Protein AF-A0A6L6XWK9-F1 (afdb_monomer)

Nearest PDB structures (foldseek):
  8dkx-assembly1_P  TM=4.533E-01  e=1.047E-01  Homo sapiens
  8dkm-assembly1_P  TM=4.274E-01  e=9.933E-02  Homo sapiens
  1dn0-assembly1_B  TM=5.425E-01  e=2.077E+00  Homo sapiens
  7fi6-assembly1_C  TM=4.603E-01  e=8.980E-01  Homo sapiens
  6ddv-assembly1_C  TM=4.072E-01  e=7.281E-01  Homo sapiens

Foldseek 3Di:
DDDDDDDDDDDDDDDDDDDDDDDDDDDPDDDPPDPPPPPPDPPPPPDPFDAADQDPQKFFWDDPPPKGKIKGWDFPDDDAAEAQTKIKIKMFIADAADKDKWKAAPVRDTDDWPDDQDWDDDDPPDDHHTITITIDRRHDFAKMKMWIDHPHDGTIIHIGGYD

Organism: NCBI:txid2682843

Structure (mmCIF, N/CA/C/O backbone):
data_AF-A0A6L6XWK9-F1
#
_entry.id   AF-A0A6L6XWK9-F1
#
loop_
_atom_site.group_PDB
_atom_site.id
_atom_site.type_symbol
_atom_site.label_atom_id
_atom_site.label_alt_id
_atom_site.label_comp_id
_atom_site.label_asym_id
_atom_site.label_entity_id
_atom_site.label_seq_id
_atom_site.pdbx_PDB_ins_code
_atom_site.Cartn_x
_atom_site.Cartn_y
_atom_site.Cartn_z
_atom_site.occupancy
_atom_site.B_iso_or_equiv
_atom_site.auth_seq_id
_atom_site.auth_comp_id
_atom_site.auth_asym_id
_atom_site.auth_atom_id
_atom_site.pdbx_PDB_model_num
ATOM 1 N N . MET A 1 1 ? -47.462 13.427 -45.727 1.00 39.66 1 MET A N 1
ATOM 2 C CA . MET A 1 1 ? -47.046 12.753 -46.978 1.00 39.66 1 MET A CA 1
ATOM 3 C C . MET A 1 1 ? -46.296 11.478 -46.576 1.00 39.66 1 MET A C 1
ATOM 5 O O . MET A 1 1 ? -45.264 11.606 -45.944 1.00 39.66 1 MET A O 1
ATOM 9 N 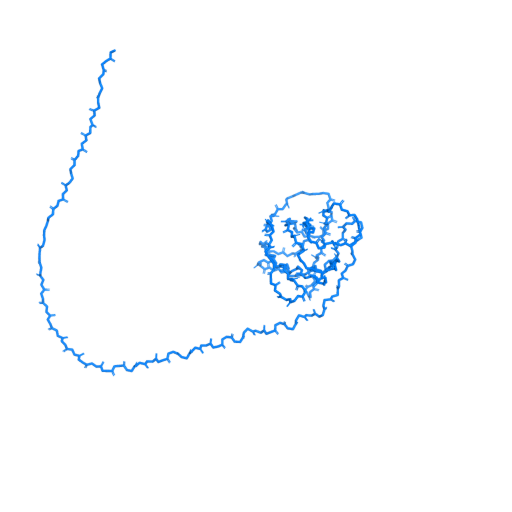N . ARG A 1 2 ? -47.043 10.367 -46.435 1.00 40.84 2 ARG A N 1
ATOM 10 C CA . ARG A 1 2 ? -46.931 9.062 -47.149 1.00 40.84 2 ARG A CA 1
ATOM 11 C C . ARG A 1 2 ? -45.677 8.227 -46.786 1.00 40.84 2 ARG A C 1
ATOM 13 O O . ARG A 1 2 ? -44.579 8.646 -47.100 1.00 40.84 2 ARG A O 1
ATOM 20 N N . LEU A 1 3 ? -45.851 7.190 -45.940 1.00 38.84 3 LEU A N 1
ATOM 21 C CA . LEU A 1 3 ? -45.892 5.719 -46.224 1.00 38.84 3 LEU A CA 1
ATOM 22 C C . LEU A 1 3 ? -44.480 5.115 -46.427 1.00 38.84 3 LEU A C 1
ATOM 24 O O . LEU A 1 3 ? -43.833 5.475 -47.394 1.00 38.84 3 LEU A O 1
ATOM 28 N N . ARG A 1 4 ? -43.889 4.353 -45.487 1.00 49.31 4 ARG A N 1
ATOM 29 C CA . ARG A 1 4 ? -44.134 2.977 -44.952 1.00 49.31 4 ARG A CA 1
ATOM 30 C C . ARG A 1 4 ? -43.141 1.932 -45.547 1.00 49.31 4 ARG A C 1
ATOM 32 O O . ARG A 1 4 ? -42.608 2.172 -46.620 1.00 49.31 4 ARG A O 1
ATOM 39 N N . PRO A 1 5 ? -42.847 0.839 -44.807 1.00 65.38 5 PRO A N 1
ATOM 40 C CA . PRO A 1 5 ? -41.576 0.094 -44.782 1.00 65.38 5 PRO A CA 1
ATOM 41 C C . PRO A 1 5 ? -41.558 -1.132 -45.710 1.00 65.38 5 PRO A C 1
ATOM 43 O O . PRO A 1 5 ? -42.602 -1.517 -46.230 1.00 65.38 5 PRO A O 1
ATOM 46 N N . VAL A 1 6 ? -40.407 -1.809 -45.829 1.00 51.75 6 VAL A N 1
ATOM 47 C CA . VAL A 1 6 ? -40.340 -3.182 -46.361 1.00 51.75 6 VAL A CA 1
ATOM 48 C C . VAL A 1 6 ? -39.501 -4.069 -45.442 1.00 51.75 6 VAL A C 1
ATOM 50 O O . VAL A 1 6 ? -38.304 -3.871 -45.256 1.00 51.75 6 VAL A O 1
ATOM 53 N N . LEU A 1 7 ? -40.202 -5.040 -44.867 1.00 52.44 7 LEU A N 1
ATOM 54 C CA . LEU A 1 7 ? -39.716 -6.256 -44.230 1.00 52.44 7 LEU A CA 1
ATOM 55 C C . LEU A 1 7 ? -39.435 -7.277 -45.351 1.00 52.44 7 LEU A C 1
ATOM 57 O O . LEU A 1 7 ? -40.275 -7.408 -46.243 1.00 52.44 7 LEU A O 1
ATOM 61 N N . VAL A 1 8 ? -38.336 -8.033 -45.300 1.00 52.12 8 VAL A N 1
ATOM 62 C CA . VAL A 1 8 ? -38.217 -9.289 -46.064 1.00 52.12 8 VAL A CA 1
ATOM 63 C C . VAL A 1 8 ? -37.783 -10.403 -45.119 1.00 52.12 8 VAL A C 1
ATOM 65 O O . VAL A 1 8 ? -36.768 -10.315 -44.434 1.00 52.12 8 VAL A O 1
ATOM 68 N N . THR A 1 9 ? -38.633 -11.418 -45.079 1.00 50.12 9 THR A N 1
ATOM 69 C CA . THR A 1 9 ? -38.616 -12.613 -44.235 1.00 50.12 9 THR A CA 1
ATOM 70 C C . THR A 1 9 ? -38.081 -13.812 -45.030 1.00 50.12 9 THR A C 1
ATOM 72 O O . THR A 1 9 ? -38.125 -13.793 -46.257 1.00 50.12 9 THR A O 1
ATOM 75 N N . ALA A 1 10 ? -37.762 -14.887 -44.296 1.00 50.19 10 ALA A N 1
ATOM 76 C CA . ALA A 1 10 ? -37.766 -16.312 -44.680 1.00 50.19 10 ALA A CA 1
ATOM 77 C C . ALA A 1 10 ? -36.388 -16.915 -45.029 1.00 50.19 10 ALA A C 1
ATOM 79 O O . ALA A 1 10 ? -35.732 -16.496 -45.972 1.00 50.19 10 ALA A O 1
ATOM 80 N N . VAL A 1 11 ? -35.821 -17.763 -44.156 1.00 53.09 11 VAL A N 1
ATOM 81 C CA . VAL A 1 11 ? -36.112 -19.204 -43.917 1.00 53.09 11 VAL A CA 1
ATOM 82 C C . VAL A 1 11 ? -35.574 -20.086 -45.045 1.00 53.09 11 VAL A C 1
ATOM 84 O O . VAL A 1 11 ? -36.120 -20.100 -46.141 1.00 53.09 11 VAL A O 1
ATOM 87 N N . VAL A 1 12 ? -34.569 -20.907 -44.720 1.00 54.16 12 VAL A N 1
ATOM 88 C CA . VAL A 1 12 ? -34.284 -22.160 -45.429 1.00 54.16 12 VAL A CA 1
ATOM 89 C C . VAL A 1 12 ? -34.149 -23.268 -44.387 1.00 54.16 12 VAL A C 1
ATOM 91 O O . VAL A 1 12 ? -33.372 -23.177 -43.440 1.00 54.16 12 VAL A O 1
ATOM 94 N N . CYS A 1 13 ? -34.987 -24.282 -44.564 1.00 38.69 13 CYS A N 1
ATOM 95 C CA . CYS A 1 13 ? -35.094 -25.512 -43.798 1.00 38.69 13 CYS A CA 1
ATOM 96 C C . CYS A 1 13 ? -34.715 -26.676 -44.735 1.00 38.69 13 CYS A C 1
ATOM 98 O O . CYS A 1 13 ? -34.863 -26.532 -45.950 1.00 38.69 13 CYS A O 1
ATOM 100 N N . SER A 1 14 ? -34.353 -27.825 -44.143 1.00 51.66 14 SER A N 1
ATOM 101 C CA . SER A 1 14 ? -34.388 -29.187 -44.731 1.00 51.66 14 SER A CA 1
ATOM 102 C C . SER A 1 14 ? -33.144 -29.665 -45.519 1.00 51.66 14 SER A C 1
ATOM 104 O O . SER A 1 14 ? -32.580 -28.891 -46.275 1.00 51.66 14 SER A O 1
ATOM 106 N N . VAL A 1 15 ? -32.659 -30.923 -45.471 1.00 51.38 15 VAL A N 1
ATOM 107 C CA . VAL A 1 15 ? -33.021 -32.203 -44.801 1.00 51.38 15 VAL A CA 1
ATOM 108 C C . VAL A 1 15 ? -31.850 -33.220 -44.991 1.00 51.38 15 VAL A C 1
ATOM 110 O O . VAL A 1 15 ? -31.111 -33.097 -45.959 1.00 51.38 15 VAL A O 1
ATOM 113 N N . ALA A 1 16 ? -31.739 -34.178 -44.045 1.00 51.91 16 ALA A N 1
ATOM 114 C CA . ALA A 1 16 ? -31.14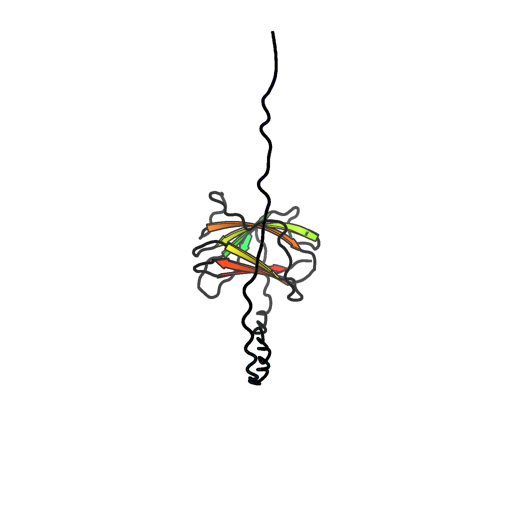7 -35.550 -43.952 1.00 51.91 16 ALA A CA 1
ATOM 115 C C . ALA A 1 16 ? -30.390 -36.221 -45.155 1.00 51.91 16 ALA A C 1
ATOM 117 O O . ALA A 1 16 ? -30.555 -35.816 -46.291 1.00 51.91 16 ALA A O 1
ATOM 118 N N . ALA A 1 17 ? -29.597 -37.309 -45.055 1.00 52.94 17 ALA A N 1
ATOM 119 C CA . ALA A 1 17 ? -29.563 -38.455 -44.134 1.00 52.94 17 ALA A CA 1
ATOM 120 C C . ALA A 1 17 ? -28.287 -39.341 -44.311 1.00 52.94 17 ALA A C 1
ATOM 122 O O . ALA A 1 17 ? -27.691 -39.362 -45.381 1.00 52.94 17 ALA A O 1
ATOM 123 N N . VAL A 1 18 ? -27.977 -40.109 -43.251 1.00 62.69 18 VAL A N 1
ATOM 124 C CA . VAL A 1 18 ? -27.279 -41.417 -43.095 1.00 62.69 18 VAL A CA 1
ATOM 125 C C . VAL A 1 18 ? -26.023 -41.805 -43.903 1.00 62.69 18 VAL A C 1
ATOM 127 O O . VAL A 1 18 ? -26.046 -41.952 -45.118 1.00 62.69 18 VAL A O 1
ATOM 130 N N . SER A 1 19 ? -24.987 -42.238 -43.171 1.00 62.06 19 SER A N 1
ATOM 131 C CA . SER A 1 19 ? -24.252 -43.463 -43.517 1.00 62.06 19 SER A CA 1
ATOM 132 C C . SER A 1 19 ? -23.660 -44.106 -42.258 1.00 62.06 19 SER A C 1
ATOM 134 O O . SER A 1 19 ? -23.019 -43.442 -41.446 1.00 62.06 19 SER A O 1
ATOM 136 N N . ALA A 1 20 ? -23.952 -45.392 -42.078 1.00 54.09 20 ALA A N 1
ATOM 137 C CA . ALA A 1 20 ? -23.520 -46.235 -40.973 1.00 54.09 20 ALA A CA 1
ATOM 138 C C . ALA A 1 20 ? -22.252 -47.009 -41.357 1.00 54.09 20 ALA A C 1
ATOM 140 O O . ALA A 1 20 ? -22.165 -47.476 -42.486 1.00 54.09 20 ALA A O 1
ATOM 141 N N . CYS A 1 21 ? -21.342 -47.223 -40.403 1.00 60.22 21 CYS A N 1
ATOM 142 C CA . CYS A 1 21 ? -20.425 -48.366 -40.374 1.00 60.22 21 CYS A CA 1
ATOM 143 C C . CYS A 1 21 ? -20.067 -48.667 -38.914 1.00 60.22 21 CYS A C 1
ATOM 145 O O . CYS A 1 21 ? -19.463 -47.853 -38.221 1.00 60.22 21 CYS A O 1
ATOM 147 N N . THR A 1 22 ? -20.473 -49.848 -38.460 1.00 58.19 22 THR A N 1
ATOM 148 C CA . THR A 1 22 ? -20.102 -50.467 -37.188 1.00 58.19 22 THR A CA 1
ATOM 149 C C . THR A 1 22 ? -18.683 -51.029 -37.268 1.00 58.19 22 THR A C 1
ATOM 151 O O . THR A 1 22 ? -18.362 -51.706 -38.245 1.00 58.19 22 THR A O 1
ATOM 154 N N . ALA A 1 23 ? -17.879 -50.852 -36.222 1.00 57.47 23 ALA A N 1
ATOM 155 C CA . ALA A 1 23 ? -16.821 -51.796 -35.864 1.00 57.47 23 ALA A CA 1
ATOM 156 C C . ALA A 1 23 ? -16.451 -51.605 -34.388 1.00 57.47 23 ALA A C 1
ATOM 158 O O . ALA A 1 23 ? -15.612 -50.772 -34.048 1.00 57.47 23 ALA A O 1
ATOM 159 N N . ASP A 1 24 ? -17.091 -52.400 -33.532 1.00 53.44 24 ASP A N 1
ATOM 160 C CA . ASP A 1 24 ? -16.599 -52.727 -32.200 1.00 53.44 24 ASP A CA 1
ATOM 161 C C . ASP A 1 24 ? -15.181 -53.297 -32.293 1.00 53.44 24 ASP A C 1
ATOM 163 O O . ASP A 1 24 ?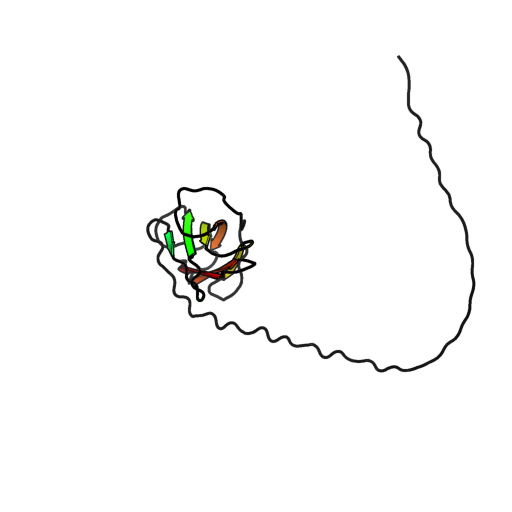 -14.922 -54.264 -33.017 1.00 53.44 24 ASP A O 1
ATOM 167 N N . ARG A 1 25 ? -14.265 -52.708 -31.525 1.00 56.22 25 ARG A N 1
ATOM 168 C CA . ARG A 1 25 ? -13.084 -53.400 -31.014 1.00 56.22 25 ARG A CA 1
ATOM 169 C C . ARG A 1 25 ? -12.896 -52.999 -29.562 1.00 56.22 25 ARG A C 1
ATOM 171 O O . ARG A 1 25 ? -12.387 -51.922 -29.261 1.00 56.22 25 ARG A O 1
ATOM 178 N N . ASP A 1 26 ? -13.312 -53.909 -28.693 1.00 50.75 26 ASP A N 1
ATOM 179 C CA . ASP A 1 26 ? -12.897 -53.988 -27.304 1.00 50.75 26 ASP A CA 1
ATOM 180 C C . ASP A 1 26 ? -11.378 -53.843 -27.183 1.00 50.75 26 ASP A C 1
ATOM 182 O O . ASP A 1 26 ? -10.596 -54.600 -27.761 1.00 50.75 26 ASP A O 1
ATOM 186 N N . THR A 1 27 ? -10.943 -52.876 -26.385 1.00 55.03 27 THR A N 1
ATOM 187 C CA . THR A 1 27 ? -9.626 -52.896 -25.751 1.00 55.03 27 THR A CA 1
ATOM 188 C C . THR A 1 27 ? -9.777 -52.238 -24.383 1.00 55.03 27 THR A C 1
ATOM 190 O O . THR A 1 27 ? -10.044 -51.037 -24.315 1.00 55.03 27 THR A O 1
ATOM 193 N N . PRO A 1 28 ? -9.631 -52.983 -23.274 1.00 52.84 28 PRO A N 1
ATOM 194 C CA . PRO A 1 28 ? -9.666 -52.396 -21.947 1.00 52.84 28 PRO A CA 1
ATOM 195 C C . PRO A 1 28 ? -8.330 -51.689 -21.696 1.00 52.84 28 PRO A C 1
ATOM 197 O O . PRO A 1 28 ? -7.364 -52.293 -21.237 1.00 52.84 28 PRO A O 1
ATOM 200 N N . ALA A 1 29 ? -8.260 -50.398 -22.018 1.00 57.59 29 ALA A N 1
ATOM 201 C CA . ALA A 1 29 ? -7.154 -49.548 -21.602 1.00 57.59 29 ALA A CA 1
ATOM 202 C C . ALA A 1 29 ? -7.474 -48.954 -20.223 1.00 57.59 29 ALA A C 1
ATOM 204 O O . ALA A 1 29 ? -8.379 -48.140 -20.056 1.00 57.59 29 ALA A O 1
ATOM 205 N N . ALA A 1 30 ? -6.733 -49.463 -19.243 1.00 54.72 30 ALA A N 1
ATOM 206 C CA . ALA A 1 30 ? -6.619 -49.062 -17.851 1.00 54.72 30 ALA A CA 1
ATOM 207 C C . ALA A 1 30 ? -7.128 -47.650 -17.499 1.00 54.72 30 ALA A C 1
ATOM 209 O O . ALA A 1 30 ? -6.664 -46.631 -18.009 1.00 54.72 30 ALA A O 1
ATOM 210 N N . LYS A 1 31 ? -8.017 -47.615 -16.503 1.00 52.25 31 LYS A N 1
ATOM 211 C CA . LYS A 1 31 ? -8.398 -46.435 -15.728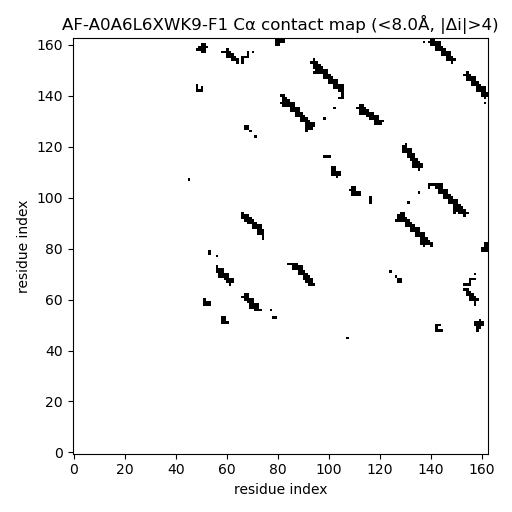 1.00 52.25 31 LYS A CA 1
ATOM 212 C C . LYS A 1 31 ? -7.148 -45.910 -15.005 1.00 52.25 31 LYS A C 1
ATOM 214 O O . LYS A 1 31 ? -6.840 -46.354 -13.901 1.00 52.25 31 LYS A O 1
ATOM 219 N N . LEU A 1 32 ? -6.398 -45.009 -15.637 1.00 53.53 32 LEU A N 1
ATOM 220 C CA . LEU A 1 32 ? -5.339 -44.257 -14.968 1.00 53.53 32 LEU A CA 1
ATOM 221 C C . LEU A 1 32 ? -6.017 -43.276 -14.011 1.00 53.53 32 LEU A C 1
ATOM 223 O O . LEU A 1 32 ? -6.493 -42.213 -14.401 1.00 53.53 32 LEU A O 1
ATOM 227 N N . VAL A 1 33 ? -6.113 -43.686 -12.749 1.00 56.69 33 VAL A N 1
ATOM 228 C CA . VAL A 1 33 ? -6.364 -42.783 -11.630 1.00 56.69 33 VAL A CA 1
ATOM 229 C C . VAL A 1 33 ? -5.206 -41.794 -11.625 1.00 56.69 33 VAL A C 1
ATOM 231 O O . VAL A 1 33 ? -4.084 -42.155 -11.276 1.00 56.69 33 VAL A O 1
ATOM 234 N N . ALA A 1 34 ? -5.462 -40.565 -12.068 1.00 62.38 34 ALA A N 1
ATOM 235 C CA . ALA A 1 34 ? -4.540 -39.470 -11.828 1.00 62.38 34 ALA A CA 1
ATOM 236 C C . ALA A 1 34 ? -4.400 -39.325 -10.303 1.00 62.38 34 ALA A C 1
ATOM 238 O O . ALA A 1 34 ? -5.421 -39.165 -9.625 1.00 62.38 34 ALA A O 1
ATOM 239 N N . PRO A 1 35 ? -3.191 -39.426 -9.726 1.00 53.38 35 PRO A N 1
ATOM 240 C CA . PRO A 1 35 ? -3.014 -39.064 -8.335 1.00 53.38 35 PRO A CA 1
ATOM 241 C C . PRO A 1 35 ? -3.331 -37.574 -8.210 1.00 53.38 35 PRO A C 1
ATOM 243 O O . PRO A 1 35 ? -2.805 -36.754 -8.964 1.00 53.38 35 PRO A O 1
ATOM 246 N N . ALA A 1 36 ? -4.222 -37.235 -7.279 1.00 59.75 36 ALA A N 1
ATOM 247 C CA . ALA A 1 36 ? -4.407 -35.863 -6.848 1.00 59.75 36 ALA A CA 1
ATOM 248 C C . ALA A 1 36 ? -3.035 -35.342 -6.411 1.00 59.75 36 ALA A C 1
ATOM 250 O O . ALA A 1 36 ? -2.462 -35.822 -5.431 1.00 59.75 36 ALA A O 1
ATOM 251 N N . ALA A 1 37 ? -2.478 -34.409 -7.180 1.00 58.66 37 ALA A N 1
ATOM 252 C CA . ALA A 1 37 ? -1.336 -33.642 -6.736 1.00 58.66 37 ALA A CA 1
ATOM 253 C C . ALA A 1 37 ? -1.831 -32.787 -5.569 1.00 58.66 37 ALA A C 1
ATOM 255 O O . ALA A 1 37 ? -2.454 -31.745 -5.763 1.00 58.66 37 ALA A O 1
ATOM 256 N N . THR A 1 38 ? -1.604 -33.264 -4.347 1.00 52.31 38 THR A N 1
ATOM 257 C CA . THR A 1 38 ? -1.635 -32.423 -3.158 1.00 52.31 38 THR A CA 1
ATOM 258 C C . THR A 1 38 ? -0.507 -31.415 -3.331 1.00 52.31 38 THR A C 1
ATOM 260 O O . THR A 1 38 ? 0.636 -31.670 -2.959 1.00 52.31 38 THR A O 1
ATOM 263 N N . SER A 1 39 ? -0.819 -30.291 -3.972 1.00 57.69 39 SER A N 1
ATOM 264 C CA . SER A 1 39 ? 0.004 -29.096 -3.908 1.00 57.69 39 SER A CA 1
ATOM 265 C C . SER A 1 39 ? -0.067 -28.627 -2.463 1.00 57.69 39 SER A C 1
ATOM 267 O O . SER A 1 39 ? -1.015 -27.955 -2.066 1.00 57.69 39 SER A O 1
ATOM 269 N N . ALA A 1 40 ? 0.889 -29.065 -1.646 1.00 56.78 40 ALA A N 1
ATOM 270 C CA . ALA A 1 40 ? 1.152 -28.412 -0.381 1.00 56.78 40 ALA A CA 1
ATOM 271 C C . ALA A 1 40 ? 1.553 -26.979 -0.735 1.00 56.78 40 ALA A C 1
ATOM 273 O O . ALA A 1 40 ? 2.665 -26.742 -1.206 1.00 56.78 40 ALA A O 1
ATOM 274 N N . ALA A 1 41 ? 0.612 -26.042 -0.592 1.00 60.44 41 ALA A N 1
ATOM 275 C CA . ALA A 1 41 ? 0.954 -24.634 -0.566 1.00 60.44 41 ALA A CA 1
ATOM 276 C C . ALA A 1 41 ? 2.052 -24.480 0.496 1.00 60.44 41 ALA A C 1
ATOM 278 O O . ALA A 1 41 ? 1.900 -25.045 1.589 1.00 60.44 41 ALA A O 1
ATOM 279 N N . PRO A 1 42 ? 3.173 -23.803 0.198 1.00 52.19 42 PRO A N 1
ATOM 280 C CA . PRO A 1 42 ? 4.103 -23.459 1.252 1.00 52.19 42 PRO A CA 1
ATOM 281 C C . PRO A 1 42 ? 3.290 -22.675 2.276 1.00 52.19 42 PRO A C 1
ATOM 283 O O . PRO A 1 42 ? 2.688 -21.655 1.950 1.00 52.19 42 PRO A O 1
ATOM 286 N N . THR A 1 43 ? 3.207 -23.186 3.503 1.00 47.62 43 THR A N 1
ATOM 287 C CA . THR A 1 43 ? 2.805 -22.361 4.631 1.00 47.62 43 THR A CA 1
ATOM 288 C C . THR A 1 43 ? 3.880 -21.294 4.705 1.00 47.62 43 THR A C 1
ATOM 290 O O . THR A 1 43 ? 4.970 -21.545 5.219 1.00 47.62 43 THR A O 1
ATOM 293 N N . ALA A 1 44 ? 3.623 -20.148 4.076 1.00 51.72 44 ALA A N 1
ATOM 294 C CA . ALA A 1 44 ? 4.357 -18.940 4.354 1.00 51.72 44 ALA A CA 1
ATOM 295 C C . ALA A 1 44 ? 4.176 -18.742 5.855 1.00 51.72 44 ALA A C 1
ATOM 297 O O . ALA A 1 44 ? 3.100 -18.383 6.328 1.00 51.72 44 ALA A O 1
ATOM 298 N N . THR A 1 45 ? 5.192 -19.127 6.625 1.00 45.53 45 THR A N 1
ATOM 299 C CA . THR A 1 45 ? 5.335 -18.676 7.997 1.00 45.53 45 THR A CA 1
ATOM 300 C C . THR A 1 45 ? 5.343 -17.168 7.866 1.00 45.53 45 THR A C 1
ATOM 302 O O . THR A 1 45 ? 6.350 -16.616 7.416 1.00 45.53 45 THR A O 1
ATOM 305 N N . SER A 1 46 ? 4.203 -16.523 8.130 1.00 56.00 46 SER A N 1
ATOM 306 C CA . SER A 1 46 ? 4.137 -15.074 8.106 1.00 56.00 46 SER A CA 1
ATOM 307 C C . SER A 1 46 ? 5.266 -14.606 9.010 1.00 56.00 46 SER A C 1
ATOM 309 O O . SER A 1 46 ? 5.400 -15.044 10.160 1.00 56.00 46 SER A O 1
ATOM 311 N N . ALA A 1 47 ? 6.186 -13.826 8.442 1.00 61.16 47 ALA A N 1
ATOM 312 C CA . ALA A 1 47 ? 7.159 -13.135 9.262 1.00 61.16 47 ALA A CA 1
ATOM 313 C C . ALA A 1 47 ? 6.357 -12.430 10.361 1.00 61.16 47 ALA A C 1
ATOM 315 O O . ALA A 1 47 ? 5.302 -11.863 10.072 1.00 61.16 47 ALA A O 1
ATOM 316 N N . ALA A 1 48 ? 6.797 -12.551 11.615 1.00 70.44 48 ALA A N 1
ATOM 317 C CA . ALA A 1 48 ? 6.087 -11.940 12.728 1.00 70.44 48 ALA A CA 1
ATOM 318 C C . ALA A 1 48 ? 5.823 -10.469 12.389 1.00 70.44 48 ALA A C 1
ATOM 320 O O . ALA A 1 48 ? 6.762 -9.751 12.052 1.00 70.44 48 ALA A O 1
ATOM 321 N N . CYS A 1 49 ? 4.554 -10.066 12.423 1.00 78.81 49 CYS A N 1
ATOM 322 C CA . CYS A 1 49 ? 4.149 -8.717 12.066 1.00 78.81 49 CYS A CA 1
ATOM 323 C C . CYS A 1 49 ? 4.843 -7.720 13.011 1.00 78.81 49 CYS A C 1
ATOM 325 O O . C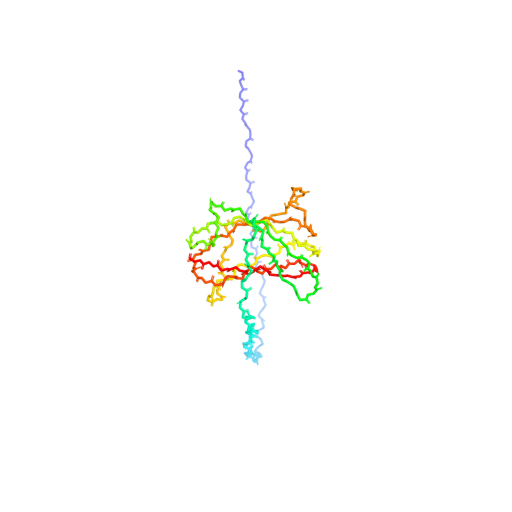YS A 1 49 ? 4.774 -7.847 14.236 1.00 78.81 49 CYS A O 1
ATOM 327 N N . VAL A 1 50 ? 5.561 -6.765 12.436 1.00 87.00 50 VAL A N 1
ATOM 328 C CA . VAL A 1 50 ? 6.237 -5.649 13.093 1.00 87.00 50 VAL A CA 1
ATOM 329 C C . VAL A 1 50 ? 5.612 -4.364 12.543 1.00 87.00 50 VAL A C 1
ATOM 331 O O . VAL A 1 50 ? 6.093 -3.835 11.533 1.00 87.00 50 VAL A O 1
ATOM 334 N N . PRO A 1 51 ? 4.532 -3.859 13.164 1.00 89.25 51 PRO A N 1
ATOM 335 C CA . PRO A 1 51 ? 3.832 -2.692 12.651 1.00 89.25 51 PRO A CA 1
ATOM 336 C C . PRO A 1 51 ? 4.732 -1.455 12.720 1.00 89.25 51 PRO A C 1
ATOM 338 O O . PRO A 1 51 ? 5.437 -1.234 13.709 1.00 89.25 51 PRO A O 1
ATOM 341 N N . ALA A 1 52 ? 4.708 -0.644 11.665 1.00 90.88 52 ALA A N 1
ATOM 342 C CA . ALA A 1 52 ? 5.371 0.653 11.642 1.00 90.88 52 ALA A CA 1
ATOM 343 C C . ALA A 1 52 ? 4.405 1.756 12.124 1.00 90.88 52 ALA A C 1
ATOM 345 O O . ALA A 1 52 ? 3.194 1.666 11.900 1.00 90.88 52 ALA A O 1
ATOM 346 N N . PRO A 1 53 ? 4.905 2.799 12.811 1.00 91.44 53 PRO A N 1
ATOM 347 C CA . PRO A 1 53 ? 4.071 3.926 13.204 1.00 91.44 53 PRO A CA 1
ATOM 348 C C . PRO A 1 53 ? 3.633 4.738 11.979 1.00 91.44 53 PRO A C 1
ATOM 350 O O . PRO A 1 53 ? 4.370 4.860 11.002 1.00 91.44 53 PRO A O 1
ATOM 353 N N . ILE A 1 54 ? 2.446 5.346 12.066 1.00 93.81 54 ILE A N 1
ATOM 354 C CA . ILE A 1 54 ? 1.981 6.336 11.089 1.00 93.81 54 ILE A CA 1
ATOM 355 C C . ILE A 1 54 ? 2.377 7.730 11.591 1.00 93.81 54 ILE A C 1
ATOM 357 O O . ILE A 1 54 ? 1.786 8.244 12.544 1.00 93.81 54 ILE A O 1
ATOM 361 N N . GLU A 1 55 ? 3.350 8.366 10.941 1.00 93.19 55 GLU A N 1
ATOM 362 C CA . GLU A 1 55 ? 3.873 9.684 11.314 1.00 93.19 55 GLU A CA 1
ATOM 363 C C . GLU A 1 55 ? 3.464 10.742 10.289 1.00 93.19 55 GLU A C 1
ATOM 365 O O . GLU A 1 55 ? 3.776 10.648 9.106 1.00 93.19 55 GLU A O 1
ATOM 370 N N . GLY A 1 56 ? 2.713 11.764 10.717 1.00 92.69 56 GLY A N 1
ATOM 371 C CA . GLY A 1 56 ? 2.226 12.800 9.794 1.00 92.69 56 GLY A CA 1
ATOM 372 C C . GLY A 1 56 ? 1.350 12.252 8.655 1.00 92.69 56 GLY A C 1
ATOM 373 O O . GLY A 1 56 ? 1.281 12.862 7.591 1.00 92.69 56 GLY A O 1
ATOM 374 N N . GLY A 1 57 ? 0.711 11.096 8.870 1.00 94.81 57 GLY A N 1
ATOM 375 C CA . GLY A 1 57 ? -0.062 10.366 7.863 1.00 94.81 57 GLY A CA 1
ATOM 376 C C . GLY A 1 57 ? 0.765 9.407 7.003 1.00 94.81 57 GLY A C 1
ATOM 377 O O . GLY A 1 57 ? 0.175 8.662 6.225 1.00 94.81 57 GLY A O 1
ATOM 378 N N . VAL A 1 58 ? 2.093 9.387 7.143 1.00 96.81 58 VAL A N 1
ATOM 379 C CA . VAL A 1 58 ? 2.993 8.535 6.357 1.00 96.81 58 VAL A CA 1
ATOM 380 C C . VAL A 1 58 ? 3.298 7.238 7.102 1.00 96.81 58 VAL A C 1
ATOM 382 O O . VAL A 1 58 ? 3.574 7.255 8.299 1.00 96.81 58 VAL A O 1
ATOM 385 N N . LEU A 1 59 ? 3.254 6.123 6.379 1.00 96.94 59 LEU A N 1
ATOM 386 C CA . LEU A 1 59 ? 3.631 4.788 6.822 1.00 96.94 59 LEU A CA 1
ATOM 387 C C . LEU A 1 59 ? 4.792 4.294 5.954 1.00 96.94 59 LEU A C 1
ATOM 389 O O . LEU A 1 59 ? 4.651 4.168 4.736 1.00 96.94 59 LEU A O 1
ATOM 393 N N . GLU A 1 60 ? 5.932 4.014 6.578 1.00 97.62 60 GLU A N 1
ATOM 394 C CA . GLU A 1 60 ? 7.091 3.443 5.888 1.00 97.62 60 GLU A CA 1
ATOM 395 C C . GLU A 1 60 ? 6.897 1.938 5.679 1.00 97.62 60 GLU A C 1
ATOM 397 O O . GLU A 1 60 ? 6.508 1.208 6.595 1.00 97.62 60 GLU A O 1
ATOM 402 N N . GLY A 1 61 ? 7.161 1.477 4.458 1.00 97.25 61 GLY A N 1
ATOM 403 C CA . GLY A 1 61 ? 7.092 0.066 4.111 1.00 97.25 61 GLY A CA 1
ATOM 404 C C . GLY A 1 61 ? 8.429 -0.646 4.258 1.00 97.25 61 GLY A C 1
ATOM 405 O O . GLY A 1 61 ? 9.464 -0.060 4.574 1.00 97.25 61 GLY A O 1
ATOM 406 N N . ARG A 1 62 ? 8.404 -1.954 4.016 1.00 96.75 62 ARG A N 1
ATOM 407 C CA . ARG A 1 62 ? 9.596 -2.805 4.000 1.00 96.75 62 ARG A CA 1
ATOM 408 C C . ARG A 1 62 ? 9.668 -3.618 2.725 1.00 96.75 62 ARG A C 1
ATOM 410 O O . ARG A 1 62 ? 8.641 -3.987 2.166 1.00 96.75 62 ARG A O 1
ATOM 417 N N . SER A 1 63 ? 10.885 -3.951 2.336 1.00 96.88 63 SER A N 1
ATOM 418 C CA . SER A 1 63 ? 11.200 -4.868 1.250 1.00 96.88 63 SER A CA 1
ATOM 419 C C . SER A 1 63 ? 12.449 -5.663 1.607 1.00 96.88 63 SER A C 1
ATOM 421 O O . SER A 1 63 ? 13.265 -5.225 2.424 1.00 96.88 63 SER A O 1
ATOM 423 N N . ASP A 1 64 ? 12.596 -6.821 0.975 1.00 94.56 64 ASP A N 1
ATOM 424 C CA . ASP A 1 64 ? 13.781 -7.670 1.121 1.00 94.56 64 ASP A CA 1
ATOM 425 C C . ASP A 1 64 ? 14.735 -7.540 -0.087 1.00 94.56 64 ASP A C 1
ATOM 427 O O . ASP A 1 64 ? 15.866 -8.023 -0.045 1.00 94.56 64 ASP A O 1
ATOM 431 N N . ASP A 1 65 ? 14.305 -6.861 -1.158 1.00 91.75 65 ASP A N 1
ATOM 432 C CA . ASP A 1 65 ? 15.013 -6.728 -2.440 1.00 91.75 65 ASP A CA 1
ATOM 433 C C . ASP A 1 65 ? 15.527 -5.301 -2.724 1.00 91.75 65 ASP A C 1
ATOM 435 O O . ASP A 1 65 ? 16.059 -5.024 -3.800 1.00 91.75 65 ASP A O 1
ATOM 439 N N . GLY A 1 66 ? 15.397 -4.388 -1.756 1.00 94.81 66 GLY A N 1
ATOM 440 C CA . GLY A 1 66 ? 15.787 -2.983 -1.904 1.00 94.81 66 GLY A CA 1
ATOM 441 C C . GLY A 1 66 ? 14.722 -2.095 -2.552 1.00 94.81 66 GLY A C 1
ATOM 442 O O . GLY A 1 66 ? 14.971 -0.902 -2.747 1.00 94.81 66 GLY A O 1
ATOM 443 N N . THR A 1 67 ? 13.532 -2.629 -2.841 1.00 98.31 67 THR A N 1
ATOM 444 C CA . THR A 1 67 ? 12.365 -1.847 -3.255 1.00 98.31 67 THR A CA 1
ATOM 445 C C . THR A 1 67 ? 12.029 -0.785 -2.206 1.00 98.31 67 THR A C 1
ATOM 447 O O . THR A 1 67 ? 11.824 -1.082 -1.031 1.00 98.31 67 THR A O 1
ATOM 450 N N . SER A 1 68 ? 11.965 0.481 -2.608 1.00 98.50 68 SER A N 1
ATOM 451 C CA . SER A 1 68 ? 11.483 1.550 -1.731 1.00 98.50 68 SER A CA 1
ATOM 452 C C . SER A 1 68 ? 9.962 1.509 -1.675 1.00 98.50 68 SER A C 1
ATOM 454 O O . SER A 1 68 ? 9.330 1.444 -2.727 1.00 98.50 68 SER A O 1
ATOM 456 N N . VAL A 1 69 ? 9.387 1.577 -0.472 1.00 98.56 69 VAL A N 1
ATOM 457 C CA . VAL A 1 69 ? 7.937 1.606 -0.240 1.00 98.56 69 VAL A CA 1
ATOM 458 C C . VAL A 1 69 ? 7.625 2.661 0.809 1.00 98.56 69 VAL A C 1
ATOM 460 O O . VAL A 1 69 ? 8.125 2.583 1.927 1.00 98.56 69 VAL A O 1
ATOM 463 N N . ALA A 1 70 ? 6.751 3.602 0.474 1.00 98.44 70 ALA A N 1
ATOM 464 C CA . ALA A 1 70 ? 6.201 4.556 1.427 1.00 98.44 70 ALA A CA 1
ATOM 465 C C . ALA A 1 70 ? 4.737 4.833 1.090 1.00 98.44 70 ALA A C 1
ATOM 467 O O . ALA A 1 70 ? 4.379 4.978 -0.079 1.00 98.44 70 ALA A O 1
ATOM 468 N N . ALA A 1 71 ? 3.886 4.935 2.104 1.00 98.44 71 ALA A N 1
ATOM 469 C CA . ALA A 1 71 ? 2.460 5.151 1.928 1.00 98.44 71 ALA A CA 1
ATOM 470 C C . ALA A 1 71 ? 1.978 6.400 2.657 1.00 98.44 71 ALA A C 1
ATOM 472 O O . ALA A 1 71 ? 2.361 6.657 3.791 1.00 98.44 71 ALA A O 1
ATOM 473 N N . LEU A 1 72 ? 1.099 7.161 2.016 1.00 98.06 72 LEU A N 1
ATOM 474 C CA . LEU A 1 72 ? 0.339 8.242 2.622 1.00 98.06 72 LEU A CA 1
ATOM 475 C C . LEU A 1 72 ? -1.086 7.754 2.892 1.00 98.06 72 LEU A C 1
ATOM 477 O O . LEU A 1 72 ? -1.795 7.322 1.982 1.00 98.06 72 LEU A O 1
ATOM 481 N N . THR A 1 73 ? -1.504 7.842 4.148 1.00 97.81 73 THR A N 1
ATOM 482 C CA . THR A 1 73 ? -2.828 7.428 4.611 1.00 97.81 73 THR A CA 1
ATOM 483 C C . THR A 1 73 ? -3.768 8.627 4.687 1.00 97.81 73 THR A C 1
ATOM 485 O O . THR A 1 73 ? -3.428 9.684 5.220 1.00 97.81 73 THR A O 1
ATOM 488 N N . PHE A 1 74 ? -4.970 8.462 4.146 1.00 96.94 74 PHE A N 1
ATOM 489 C CA . PHE A 1 74 ? -6.052 9.436 4.217 1.00 96.94 74 PHE A CA 1
ATOM 490 C C . PHE A 1 74 ? -7.149 8.855 5.089 1.00 96.94 74 PHE A C 1
ATOM 492 O O . PHE A 1 74 ? -7.746 7.827 4.768 1.00 96.94 74 PHE A O 1
ATOM 499 N N . ARG A 1 75 ? -7.360 9.516 6.221 1.00 93.94 75 ARG A N 1
ATOM 500 C CA . ARG A 1 75 ? -8.132 9.011 7.348 1.00 93.94 75 ARG A CA 1
ATOM 501 C C . ARG A 1 75 ? -8.967 10.114 7.960 1.00 93.94 75 ARG A C 1
ATOM 503 O O . ARG A 1 75 ? -8.646 11.294 7.810 1.00 93.94 75 ARG A O 1
ATOM 510 N N . GLN A 1 76 ? -10.032 9.723 8.651 1.00 86.06 76 GLN A N 1
ATOM 511 C CA . GLN A 1 76 ? -10.918 10.683 9.310 1.00 86.06 76 GLN A CA 1
ATOM 512 C C . GLN A 1 76 ? -10.276 11.267 10.570 1.00 86.06 76 GLN A C 1
ATOM 514 O O . GLN A 1 76 ? -10.458 12.446 10.869 1.00 86.06 76 GLN A O 1
ATOM 519 N N . GLU A 1 77 ? -9.506 10.453 11.292 1.00 87.12 77 GLU A N 1
ATOM 520 C CA . GLU A 1 77 ? -8.885 10.838 12.553 1.00 87.12 77 GLU A CA 1
ATOM 521 C C . GLU A 1 77 ? -7.386 10.532 12.559 1.00 87.12 77 GLU A C 1
ATOM 523 O O . GLU A 1 77 ? -6.907 9.608 11.905 1.00 87.12 77 GLU A O 1
ATOM 528 N N . ALA A 1 78 ? -6.635 11.323 13.326 1.00 86.25 78 ALA A N 1
ATOM 529 C CA . ALA A 1 78 ? -5.241 11.028 13.633 1.00 86.25 78 ALA A CA 1
ATOM 530 C C . ALA A 1 78 ? -5.136 9.981 14.759 1.00 86.25 78 ALA A C 1
ATOM 532 O O . ALA A 1 78 ? -6.060 9.810 15.554 1.00 86.25 78 ALA A O 1
ATOM 533 N N . GLY A 1 79 ? -3.973 9.335 14.872 1.00 85.94 79 GLY A N 1
ATOM 534 C CA . GLY A 1 79 ? -3.706 8.296 15.874 1.00 85.94 79 GLY A CA 1
ATOM 535 C C . GLY A 1 79 ? -3.779 6.883 15.287 1.00 85.94 79 GLY A C 1
ATOM 536 O O . GLY A 1 79 ? -3.666 6.738 14.069 1.00 85.94 79 GLY A O 1
ATOM 537 N N . PRO A 1 80 ? -3.934 5.838 16.118 1.00 88.38 80 PRO A N 1
ATOM 538 C CA . PRO A 1 80 ? -4.069 4.459 15.644 1.00 88.38 80 PRO A CA 1
ATOM 539 C C . PRO A 1 80 ? -5.233 4.296 14.659 1.00 88.38 80 PRO A C 1
ATOM 541 O O . PRO A 1 80 ? -6.236 5.002 14.779 1.00 88.38 80 PRO A O 1
ATOM 544 N N . VAL A 1 81 ? -5.094 3.393 13.687 1.00 94.25 81 VAL A N 1
ATOM 545 C CA . VAL A 1 81 ? -6.199 3.013 12.789 1.00 94.25 81 VAL A CA 1
ATOM 546 C C . VAL A 1 81 ? -7.222 2.232 13.595 1.00 94.25 81 VAL A C 1
ATOM 548 O O . VAL A 1 81 ? -6.829 1.385 14.392 1.00 94.25 81 VAL A O 1
ATOM 551 N N . ARG A 1 82 ? -8.513 2.522 13.419 1.00 95.50 82 ARG A N 1
ATOM 552 C CA . ARG A 1 82 ? -9.565 1.832 14.174 1.00 95.50 82 ARG A CA 1
ATOM 553 C C . ARG A 1 82 ? -10.255 0.747 13.370 1.00 95.50 82 ARG A C 1
ATOM 555 O O . ARG A 1 82 ? -10.406 0.862 12.156 1.00 95.50 82 ARG A O 1
ATOM 562 N N . VAL A 1 83 ? -10.757 -0.265 14.069 1.00 97.25 83 VAL A N 1
ATOM 563 C CA . VAL A 1 83 ? -11.650 -1.259 13.464 1.00 97.25 83 VAL A CA 1
ATOM 564 C C . VAL A 1 83 ? -12.869 -0.578 12.828 1.00 97.25 83 VAL A C 1
ATOM 566 O O . VAL A 1 83 ? -13.524 0.265 13.442 1.00 97.25 83 VAL A O 1
ATOM 569 N N . GLY A 1 84 ? -13.187 -0.972 11.596 1.00 96.19 84 GLY A N 1
ATOM 570 C CA . GLY A 1 84 ? -14.272 -0.427 10.782 1.00 96.19 84 GLY A CA 1
ATOM 571 C C . GLY A 1 84 ? -13.939 0.894 10.083 1.00 96.19 84 GLY A C 1
ATOM 572 O O . GLY A 1 84 ? -14.805 1.443 9.405 1.00 96.19 84 GLY A O 1
ATOM 573 N N . GLU A 1 85 ? -12.721 1.420 10.237 1.00 94.19 85 GLU A N 1
ATOM 574 C CA . GLU A 1 85 ? -12.253 2.590 9.495 1.00 94.19 85 GLU A CA 1
ATOM 575 C C . GLU A 1 85 ? -11.862 2.181 8.065 1.00 94.19 85 GLU A C 1
ATOM 577 O O . GLU A 1 85 ? -10.973 1.349 7.876 1.00 94.19 85 GLU A O 1
ATOM 582 N N . GLU A 1 86 ? -12.505 2.783 7.059 1.00 96.69 86 GLU A N 1
ATOM 583 C CA . GLU A 1 86 ? -11.981 2.776 5.689 1.00 96.69 86 GLU A CA 1
ATOM 584 C C . GLU A 1 86 ? -10.790 3.734 5.620 1.00 96.69 86 GLU A C 1
ATOM 586 O O . GLU A 1 86 ? -10.905 4.930 5.913 1.00 96.69 86 GLU A O 1
ATOM 591 N N . VAL A 1 87 ? -9.643 3.208 5.204 1.00 98.12 87 VAL A N 1
ATOM 592 C CA . VAL A 1 87 ? -8.424 3.980 4.997 1.00 98.12 87 VAL A CA 1
ATOM 593 C C . VAL A 1 87 ? -8.102 3.988 3.515 1.00 98.12 87 VAL A C 1
ATOM 595 O O . VAL A 1 87 ? -7.848 2.946 2.909 1.00 98.12 87 VAL A O 1
ATOM 598 N N . LYS A 1 88 ? -8.027 5.188 2.939 1.00 98.25 88 LYS A N 1
ATOM 599 C CA . LYS A 1 88 ? -7.406 5.359 1.629 1.00 98.25 88 LYS A CA 1
ATOM 600 C C . LYS A 1 88 ? -5.891 5.360 1.800 1.00 98.25 88 LYS A C 1
ATOM 602 O O . LYS A 1 88 ? -5.345 6.158 2.565 1.00 98.25 88 LYS A O 1
ATOM 607 N N . ILE A 1 89 ? -5.217 4.512 1.038 1.00 98.56 89 ILE A N 1
ATOM 608 C CA . ILE A 1 89 ? -3.768 4.351 1.050 1.00 98.56 89 ILE A CA 1
ATOM 609 C C . ILE A 1 89 ? -3.243 4.752 -0.327 1.00 98.56 89 ILE A C 1
ATOM 611 O O . ILE A 1 89 ? -3.642 4.190 -1.343 1.00 98.56 89 ILE A O 1
ATOM 615 N N . VAL A 1 90 ? -2.365 5.754 -0.360 1.00 98.56 90 VAL A N 1
ATOM 616 C CA . VAL A 1 90 ? -1.608 6.136 -1.557 1.00 98.56 90 VAL A CA 1
ATOM 617 C C . VAL A 1 90 ? -0.176 5.678 -1.360 1.00 98.56 90 VAL A C 1
ATOM 619 O O . VAL A 1 90 ? 0.546 6.249 -0.547 1.00 98.56 90 VAL A O 1
ATOM 622 N N . VAL A 1 91 ? 0.233 4.640 -2.077 1.00 98.75 91 VAL A N 1
ATOM 623 C CA . VAL A 1 91 ? 1.579 4.079 -1.984 1.00 98.75 91 VAL A CA 1
ATOM 624 C C . VAL A 1 91 ? 2.453 4.596 -3.114 1.00 98.75 91 VAL A C 1
ATOM 626 O O . VAL A 1 91 ? 2.007 4.719 -4.253 1.00 98.75 91 VAL A O 1
ATOM 629 N N . ARG A 1 92 ? 3.718 4.869 -2.799 1.00 98.62 92 ARG A N 1
ATOM 630 C CA . ARG A 1 92 ? 4.790 4.965 -3.784 1.00 98.62 92 ARG A CA 1
ATOM 631 C C . ARG A 1 92 ? 5.748 3.808 -3.599 1.00 98.62 92 ARG A C 1
ATOM 633 O O . ARG A 1 92 ? 6.209 3.555 -2.485 1.00 98.62 92 ARG A O 1
ATOM 640 N N . ILE A 1 93 ? 5.986 3.098 -4.694 1.00 98.75 93 ILE A N 1
ATOM 641 C CA . ILE A 1 93 ? 6.766 1.868 -4.716 1.00 98.75 93 ILE A CA 1
ATOM 642 C C . ILE A 1 93 ? 7.651 1.829 -5.961 1.00 98.75 93 ILE A C 1
ATOM 644 O O . ILE A 1 93 ? 7.191 2.065 -7.080 1.00 98.75 93 ILE A O 1
ATOM 648 N N . THR A 1 94 ? 8.949 1.591 -5.776 1.00 98.69 94 THR A N 1
ATOM 649 C CA . THR A 1 94 ? 9.869 1.370 -6.906 1.00 98.69 94 THR A CA 1
ATOM 650 C C . THR A 1 94 ? 9.667 -0.018 -7.502 1.00 98.69 94 THR A C 1
ATOM 652 O O . THR A 1 94 ? 9.170 -0.910 -6.828 1.00 98.69 94 THR A O 1
ATOM 655 N N . GLY A 1 95 ? 10.089 -0.218 -8.746 1.00 97.69 95 GLY A N 1
ATOM 656 C CA . GLY A 1 95 ? 9.884 -1.470 -9.471 1.00 97.69 95 GLY A CA 1
ATOM 657 C C . GLY A 1 95 ? 9.171 -1.228 -10.795 1.00 97.69 95 GLY A C 1
ATOM 658 O O . GLY A 1 95 ? 8.999 -0.078 -11.197 1.00 97.69 95 GLY A O 1
ATOM 659 N N . GLU A 1 96 ? 8.755 -2.298 -11.462 1.00 97.88 96 GLU A N 1
ATOM 660 C CA . GLU A 1 96 ? 8.240 -2.269 -12.836 1.00 97.88 96 GLU A CA 1
ATOM 661 C C . GLU A 1 96 ? 6.945 -3.086 -12.979 1.00 97.88 96 GLU A C 1
ATOM 663 O O . GLU A 1 96 ? 6.750 -4.099 -12.304 1.00 97.88 96 GLU A O 1
ATOM 668 N N . GLY A 1 97 ? 6.061 -2.646 -13.879 1.00 98.12 97 GLY A N 1
ATOM 669 C CA . GLY A 1 97 ? 4.792 -3.314 -14.185 1.00 98.12 97 GLY A CA 1
ATOM 670 C C . GLY A 1 97 ? 3.569 -2.720 -13.480 1.00 98.12 97 GLY A C 1
ATOM 671 O O . GLY A 1 97 ? 3.592 -1.589 -12.988 1.00 98.12 97 GLY A O 1
ATOM 672 N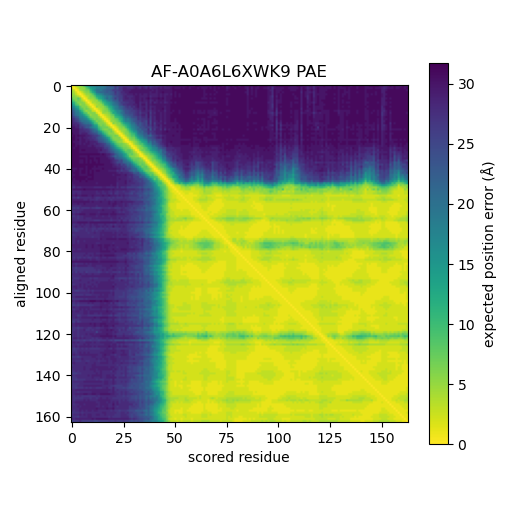 N . ASP A 1 98 ? 2.477 -3.477 -13.441 1.00 98.44 98 ASP A N 1
ATOM 673 C CA . ASP A 1 98 ? 1.276 -3.122 -12.682 1.00 98.44 98 ASP A CA 1
ATOM 674 C C . ASP A 1 98 ? 1.463 -3.467 -11.199 1.00 98.44 98 ASP A C 1
ATOM 676 O O . ASP A 1 98 ? 2.341 -4.250 -10.835 1.00 98.44 98 ASP A O 1
ATOM 680 N N . LEU A 1 99 ? 0.686 -2.836 -10.316 1.00 98.75 99 LEU A N 1
ATOM 681 C CA . LEU A 1 99 ? 0.695 -3.161 -8.891 1.00 98.75 99 LEU A CA 1
ATOM 682 C C . LEU A 1 99 ? -0.415 -4.167 -8.573 1.00 98.75 99 LEU A C 1
ATOM 684 O O . LEU A 1 99 ? -1.582 -3.903 -8.854 1.00 98.75 99 LEU A O 1
ATOM 688 N N . ALA A 1 100 ? -0.057 -5.268 -7.921 1.00 98.69 100 ALA A N 1
ATOM 689 C CA . ALA A 1 100 ? -0.981 -6.123 -7.190 1.00 98.69 100 ALA A CA 1
ATOM 690 C C . ALA A 1 100 ? -0.912 -5.798 -5.691 1.00 98.69 100 ALA A C 1
ATOM 692 O O . ALA A 1 100 ? 0.161 -5.512 -5.154 1.00 98.69 100 ALA A O 1
ATOM 693 N N . VAL A 1 101 ? -2.067 -5.823 -5.022 1.00 98.81 101 VAL A N 1
ATOM 694 C CA . VAL A 1 101 ? -2.189 -5.517 -3.592 1.00 98.81 101 VAL A CA 1
ATOM 695 C C . VAL A 1 101 ? -3.029 -6.586 -2.909 1.00 98.81 101 VAL A C 1
ATOM 697 O O . VAL A 1 101 ? -4.156 -6.844 -3.335 1.00 98.81 101 VAL A O 1
ATOM 700 N N . THR A 1 102 ? -2.505 -7.140 -1.818 1.00 98.62 102 THR A N 1
ATOM 701 C CA . THR A 1 102 ? -3.211 -8.107 -0.970 1.00 98.62 102 THR A CA 1
ATOM 702 C C . THR A 1 102 ? -3.259 -7.583 0.459 1.00 98.62 102 THR A C 1
ATOM 704 O O . THR A 1 102 ? -2.221 -7.365 1.082 1.00 98.62 102 THR A O 1
ATOM 707 N N . ALA A 1 103 ? -4.461 -7.377 0.998 1.00 98.38 103 ALA A N 1
ATOM 708 C CA . ALA A 1 103 ? -4.643 -7.060 2.410 1.00 98.38 103 ALA A CA 1
ATOM 709 C C . ALA A 1 103 ? -4.791 -8.356 3.214 1.00 98.38 103 ALA A C 1
ATOM 711 O O . ALA A 1 103 ? -5.648 -9.179 2.909 1.00 98.38 103 ALA A O 1
ATOM 712 N N . VAL A 1 104 ? -3.985 -8.530 4.256 1.00 98.12 104 VAL A N 1
ATOM 713 C CA . VAL A 1 104 ? -3.956 -9.724 5.105 1.00 98.12 104 VAL A CA 1
ATOM 714 C C . VAL A 1 104 ? -4.332 -9.335 6.530 1.00 98.12 104 VAL A C 1
ATOM 716 O O . VAL A 1 104 ? -3.689 -8.484 7.155 1.00 98.12 104 VAL A O 1
ATOM 719 N N . ARG A 1 105 ? -5.388 -9.976 7.037 1.00 97.31 105 ARG A N 1
ATOM 720 C CA . ARG A 1 105 ? -5.881 -9.831 8.407 1.00 97.31 105 ARG A CA 1
ATOM 721 C C . ARG A 1 105 ? -4.883 -10.378 9.431 1.00 97.31 105 ARG A C 1
ATOM 723 O O . ARG A 1 105 ? -4.042 -11.212 9.092 1.00 97.31 105 ARG A O 1
ATOM 730 N N . PRO A 1 106 ? -5.042 -10.024 10.718 1.00 96.62 106 PRO A N 1
ATOM 731 C CA . PRO A 1 106 ? -4.218 -10.565 11.799 1.00 96.62 106 PRO A CA 1
ATOM 732 C C . PRO A 1 106 ? -4.293 -12.092 11.957 1.00 96.62 106 PRO A C 1
ATOM 734 O O . PRO A 1 106 ? -3.362 -12.702 12.478 1.00 96.62 106 PRO A O 1
ATOM 737 N N . ASP A 1 107 ? -5.384 -12.727 11.518 1.00 95.50 107 ASP A N 1
ATOM 738 C CA . ASP A 1 107 ? -5.539 -14.188 11.510 1.00 95.50 107 ASP A CA 1
ATOM 739 C C . ASP A 1 107 ? -4.934 -14.869 10.265 1.00 95.50 107 ASP A C 1
ATOM 741 O O . ASP A 1 107 ? -4.955 -16.096 10.161 1.00 95.50 107 ASP A O 1
ATOM 745 N N . GLY A 1 108 ? -4.372 -14.084 9.339 1.00 94.81 108 GLY A N 1
ATOM 746 C CA . GLY A 1 108 ? -3.780 -14.541 8.084 1.00 94.81 108 GLY A CA 1
ATOM 747 C C . GLY A 1 108 ? -4.764 -14.655 6.918 1.00 94.81 108 GLY A C 1
ATOM 748 O O . GLY A 1 108 ? -4.344 -15.023 5.824 1.00 94.81 108 GLY A O 1
ATOM 749 N N . ALA A 1 109 ? -6.053 -14.361 7.110 1.00 96.88 109 ALA A N 1
ATOM 750 C CA . ALA A 1 109 ? -7.022 -14.377 6.020 1.00 96.88 109 ALA A CA 1
ATOM 751 C C . ALA A 1 109 ? -6.915 -13.118 5.148 1.00 96.88 109 ALA A C 1
ATOM 753 O O . ALA A 1 109 ? -6.778 -12.005 5.653 1.00 96.88 109 ALA A O 1
ATOM 754 N N . GLU A 1 110 ? -7.071 -13.265 3.835 1.00 98.00 110 GLU A N 1
ATOM 755 C CA . GLU A 1 110 ? -7.125 -12.117 2.927 1.00 98.00 110 GLU A CA 1
ATOM 756 C C . GLU A 1 110 ? -8.423 -11.317 3.107 1.00 98.00 110 GLU A C 1
ATOM 758 O O . GLU A 1 110 ? -9.524 -11.876 3.200 1.00 98.00 110 GLU A O 1
ATOM 763 N N . ALA A 1 111 ? -8.306 -9.994 3.142 1.00 97.62 111 ALA A N 1
ATOM 764 C CA . ALA A 1 111 ? -9.421 -9.064 3.077 1.00 97.62 111 ALA A CA 1
ATOM 765 C C . ALA A 1 111 ? -9.527 -8.467 1.667 1.00 97.62 111 ALA A C 1
ATOM 767 O O . ALA A 1 111 ? -8.505 -8.212 1.027 1.00 97.62 111 ALA A O 1
ATOM 768 N N . PRO A 1 112 ? -10.750 -8.223 1.168 1.00 98.00 112 PRO A N 1
ATOM 769 C CA . PRO A 1 112 ? -10.919 -7.515 -0.090 1.00 98.00 112 PRO A CA 1
ATOM 770 C C . PRO A 1 112 ? -10.475 -6.055 0.048 1.00 98.00 112 PRO A C 1
ATOM 772 O O . PRO A 1 112 ? -10.609 -5.452 1.113 1.00 98.00 112 PRO A O 1
ATOM 775 N N . LEU A 1 113 ? -10.009 -5.476 -1.056 1.00 98.69 113 LEU A N 1
ATOM 776 C CA . LEU A 1 113 ? -9.926 -4.025 -1.189 1.00 98.69 113 LEU A CA 1
ATOM 777 C C . LEU A 1 113 ? -11.332 -3.469 -1.428 1.00 98.69 113 LEU A C 1
ATOM 779 O O . LEU A 1 113 ? -12.124 -4.073 -2.156 1.00 98.69 113 LEU A O 1
ATOM 783 N N . ASP A 1 114 ? -11.618 -2.295 -0.876 1.00 98.69 114 ASP A N 1
ATOM 784 C CA . ASP A 1 114 ? -12.858 -1.572 -1.175 1.00 98.69 114 ASP A CA 1
ATOM 785 C C . ASP A 1 114 ? -12.834 -1.026 -2.611 1.00 98.69 114 ASP A C 1
ATOM 787 O O . ASP A 1 114 ? -13.862 -0.960 -3.288 1.00 98.69 114 ASP A O 1
ATOM 791 N N . TRP A 1 115 ? -11.639 -0.657 -3.083 1.00 98.69 115 TRP A N 1
ATOM 792 C CA . TRP A 1 115 ? -11.348 -0.218 -4.447 1.00 98.69 115 TRP A CA 1
ATOM 793 C C . TRP A 1 115 ? -9.836 -0.265 -4.735 1.00 98.69 115 TRP A C 1
ATOM 795 O O . TRP A 1 115 ? -9.012 -0.304 -3.818 1.00 98.69 115 TRP A O 1
ATOM 805 N N . GLY A 1 116 ? -9.474 -0.201 -6.020 1.00 98.31 116 GLY A N 1
ATOM 806 C CA . GLY A 1 116 ? -8.088 -0.218 -6.499 1.00 98.31 116 GLY A CA 1
ATOM 807 C C . GLY A 1 116 ? -7.476 -1.618 -6.637 1.00 98.31 116 GLY A C 1
ATOM 808 O O . GLY A 1 116 ? -8.207 -2.610 -6.585 1.00 98.31 116 GLY A O 1
ATOM 809 N N . PRO A 1 117 ? -6.150 -1.711 -6.861 1.00 98.44 117 PRO A N 1
ATOM 810 C CA . PRO A 1 117 ? -5.196 -0.603 -6.995 1.00 98.44 117 PRO A CA 1
ATOM 811 C C . PRO A 1 117 ? -5.375 0.207 -8.291 1.00 98.44 117 PRO A C 1
ATOM 813 O O . PRO A 1 117 ? -5.547 -0.349 -9.371 1.00 98.44 117 PRO A O 1
ATOM 816 N N . GLU A 1 118 ? -5.314 1.535 -8.190 1.00 98.56 118 GLU A N 1
ATOM 817 C CA . GLU A 1 118 ? -5.409 2.465 -9.324 1.00 98.56 118 GLU A CA 1
ATOM 818 C C . GLU A 1 118 ? -4.112 3.274 -9.478 1.00 98.56 118 GLU A C 1
ATOM 820 O O . GLU A 1 118 ? -3.625 3.821 -8.486 1.00 98.56 118 GLU A O 1
ATOM 825 N N . PRO A 1 119 ? -3.541 3.398 -10.689 1.00 98.00 119 PRO A N 1
ATOM 826 C CA . PRO A 1 119 ? -2.326 4.178 -10.899 1.00 98.00 119 PRO A CA 1
ATOM 827 C C . PRO A 1 119 ? -2.596 5.688 -10.842 1.00 98.00 119 PRO A C 1
ATOM 829 O O . PRO A 1 119 ? -3.598 6.188 -11.359 1.00 98.00 119 PRO A O 1
ATOM 832 N N . HIS A 1 120 ? -1.643 6.441 -10.293 1.00 94.94 120 HIS A N 1
ATOM 833 C CA . HIS A 1 120 ? -1.660 7.901 -10.250 1.00 94.94 120 HIS A CA 1
ATOM 834 C C . HIS A 1 120 ? -0.433 8.496 -10.948 1.00 94.94 120 HIS A C 1
ATOM 836 O O . HIS A 1 120 ? 0.709 8.135 -10.682 1.00 94.94 120 HIS A O 1
ATOM 842 N N . SER A 1 121 ? -0.662 9.474 -11.828 1.00 91.12 121 SER A N 1
ATOM 843 C CA . SER A 1 121 ? 0.410 10.124 -12.597 1.00 91.12 121 SER A CA 1
ATOM 844 C C . SER A 1 121 ? 0.963 11.401 -11.954 1.00 91.12 121 SER A C 1
ATOM 846 O O . SER A 1 121 ? 1.908 11.989 -12.478 1.00 91.12 121 SER A O 1
ATOM 848 N N . SER A 1 122 ? 0.354 11.902 -10.872 1.00 87.62 122 SER A N 1
ATOM 849 C CA . SER A 1 122 ? 0.790 13.147 -10.229 1.00 87.62 122 SER A CA 1
ATOM 850 C C . SER A 1 122 ? 0.285 13.298 -8.797 1.00 87.62 122 SER A C 1
ATOM 852 O O . SER A 1 122 ? -0.915 13.174 -8.557 1.00 87.62 122 SER A O 1
ATOM 854 N N . SER A 1 123 ? 1.168 13.724 -7.892 1.00 92.50 123 SER A N 1
ATOM 855 C CA . SER A 1 123 ? 0.821 14.171 -6.541 1.00 92.50 123 SER A CA 1
ATOM 856 C C . SER A 1 123 ? 1.897 15.103 -5.969 1.00 92.50 123 SER A C 1
ATOM 858 O O . SER A 1 123 ? 2.954 15.329 -6.569 1.00 92.50 123 SER A O 1
ATOM 860 N N . THR A 1 124 ? 1.640 15.656 -4.784 1.00 95.06 124 THR A N 1
ATOM 861 C CA . THR A 1 124 ? 2.660 16.343 -3.977 1.00 95.06 124 THR A CA 1
ATOM 862 C C . THR A 1 124 ? 3.415 15.398 -3.039 1.00 95.06 124 THR A C 1
ATOM 864 O O . THR A 1 124 ? 4.361 15.839 -2.385 1.00 95.06 124 THR A O 1
ATOM 867 N N . PHE A 1 125 ? 3.027 14.122 -2.961 1.00 96.69 125 PHE A N 1
ATOM 868 C CA . PHE A 1 125 ? 3.686 13.114 -2.139 1.00 96.69 125 PHE A CA 1
ATOM 869 C C . PHE A 1 125 ? 4.951 12.624 -2.856 1.00 96.69 125 PHE A C 1
ATOM 871 O O . PHE A 1 125 ? 4.922 11.838 -3.805 1.00 96.69 125 PHE A O 1
ATOM 878 N N . ARG A 1 126 ? 6.099 13.178 -2.458 1.00 95.44 126 ARG A N 1
ATOM 879 C CA . ARG A 1 126 ? 7.386 12.910 -3.109 1.00 95.44 126 ARG A CA 1
ATOM 880 C C . ARG A 1 126 ? 8.145 11.808 -2.382 1.00 95.44 126 ARG A C 1
ATOM 882 O O . ARG A 1 126 ? 8.874 12.093 -1.442 1.00 95.44 126 ARG A O 1
ATOM 889 N N . GLN A 1 127 ? 7.984 10.586 -2.874 1.00 97.69 127 GLN A N 1
ATOM 890 C CA . GLN A 1 127 ? 8.751 9.400 -2.492 1.00 97.69 127 GLN A CA 1
ATOM 891 C C . GLN A 1 127 ? 9.249 8.684 -3.760 1.00 97.69 127 GLN A C 1
ATOM 893 O O . GLN A 1 127 ? 8.777 9.005 -4.853 1.00 97.69 127 GLN A O 1
ATOM 898 N N . PRO A 1 128 ? 10.229 7.774 -3.685 1.00 97.81 128 PRO A N 1
ATOM 899 C CA . PRO A 1 128 ? 10.666 7.006 -4.851 1.00 97.81 128 PRO A CA 1
ATOM 900 C C . PRO A 1 128 ? 9.560 6.103 -5.428 1.00 97.81 128 PRO A C 1
ATOM 902 O O . PRO A 1 128 ? 8.748 5.567 -4.681 1.00 97.81 128 PRO A O 1
ATOM 905 N N . GLY A 1 129 ? 9.575 5.893 -6.750 1.00 97.62 129 GLY A N 1
ATOM 906 C CA . GLY A 1 129 ? 8.716 4.913 -7.430 1.00 97.62 129 GLY A CA 1
ATOM 907 C C . GLY A 1 129 ? 7.388 5.442 -7.976 1.00 97.62 129 GLY A C 1
ATOM 908 O O . GLY A 1 129 ? 7.084 6.632 -7.861 1.00 97.62 129 GLY A O 1
ATOM 909 N N . ASP A 1 130 ? 6.615 4.553 -8.594 1.00 98.25 130 ASP A N 1
ATOM 910 C CA . ASP A 1 130 ? 5.300 4.863 -9.162 1.00 98.25 130 ASP A CA 1
ATOM 911 C C . ASP A 1 130 ? 4.253 4.981 -8.059 1.00 98.25 130 ASP A C 1
ATOM 913 O O . ASP A 1 130 ? 4.382 4.363 -7.002 1.00 98.25 130 ASP A O 1
ATOM 917 N N . GLU A 1 131 ? 3.223 5.790 -8.298 1.00 98.62 131 GLU A N 1
ATOM 918 C CA . GLU A 1 131 ? 2.171 6.039 -7.319 1.00 98.62 131 GLU A CA 1
ATOM 919 C C . GLU A 1 131 ? 0.897 5.266 -7.646 1.00 98.62 131 GLU A C 1
ATOM 921 O O . GLU A 1 131 ? 0.432 5.265 -8.786 1.00 98.62 131 GLU A O 1
ATOM 926 N N . TRP A 1 132 ? 0.315 4.657 -6.616 1.00 98.75 132 TRP A N 1
ATOM 927 C CA . TRP A 1 132 ? -0.910 3.874 -6.702 1.00 98.75 132 TRP A CA 1
ATOM 928 C C . TRP A 1 132 ? -1.820 4.172 -5.512 1.00 98.75 132 TRP A C 1
ATOM 930 O O . TRP A 1 132 ? -1.341 4.439 -4.410 1.00 98.75 132 TRP A O 1
ATOM 940 N N . GLY A 1 133 ? -3.131 4.127 -5.721 1.00 98.56 133 GLY A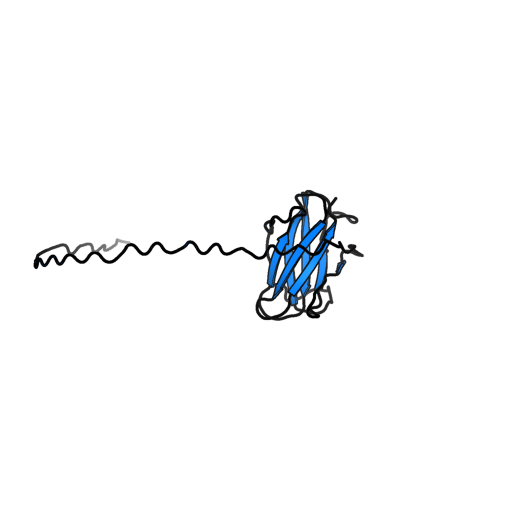 N 1
ATOM 941 C CA . GLY A 1 133 ? -4.142 4.299 -4.681 1.00 98.56 133 GLY A CA 1
ATOM 942 C C . GLY A 1 133 ? -5.006 3.055 -4.510 1.00 98.56 133 GLY A C 1
ATOM 943 O O . GLY A 1 133 ? -5.370 2.422 -5.498 1.00 98.56 133 GLY A O 1
ATOM 944 N N . PHE A 1 134 ? -5.375 2.730 -3.274 1.00 98.88 134 PHE A N 1
ATOM 945 C CA . PHE A 1 134 ? -6.394 1.724 -2.952 1.00 98.88 134 PHE A CA 1
ATOM 946 C C . PHE A 1 134 ? -7.075 2.036 -1.611 1.00 98.88 134 PHE A C 1
ATOM 948 O O . PHE A 1 134 ? -6.579 2.850 -0.823 1.00 98.88 134 PHE A O 1
ATOM 955 N N . GLY A 1 135 ? -8.225 1.408 -1.362 1.00 98.56 135 GLY A N 1
ATOM 956 C CA . GLY A 1 135 ? -8.987 1.533 -0.116 1.00 98.56 135 GLY A CA 1
ATOM 957 C C . GLY A 1 135 ? -9.097 0.205 0.615 1.00 98.56 135 GLY A C 1
ATOM 958 O O . GLY A 1 135 ? -9.309 -0.828 -0.023 1.00 98.56 135 GLY A O 1
ATOM 959 N N . VAL A 1 136 ? -8.952 0.236 1.940 1.00 98.56 136 VAL A N 1
ATOM 960 C CA . VAL A 1 136 ? -9.143 -0.935 2.806 1.00 98.56 136 VAL A CA 1
ATOM 961 C C . VAL A 1 136 ? -9.947 -0.543 4.037 1.00 98.56 136 VAL A C 1
ATOM 963 O O . VAL A 1 136 ? -9.560 0.368 4.772 1.00 98.56 136 VAL A O 1
ATOM 966 N N . THR A 1 137 ? -11.015 -1.285 4.303 1.00 98.06 137 THR A N 1
ATOM 967 C CA . THR A 1 137 ? -11.742 -1.260 5.568 1.00 98.06 137 THR A CA 1
ATOM 968 C C . THR A 1 137 ? -11.142 -2.302 6.500 1.00 98.06 137 THR A C 1
ATOM 970 O O . THR A 1 137 ? -11.253 -3.507 6.270 1.00 98.06 137 THR A O 1
ATOM 973 N N . PHE A 1 138 ? -10.507 -1.842 7.576 1.00 97.19 138 PHE A N 1
ATOM 974 C CA . PHE A 1 138 ? -9.872 -2.728 8.549 1.00 97.19 138 PHE A CA 1
ATOM 975 C C . PHE A 1 138 ? -10.912 -3.303 9.517 1.00 97.19 138 PHE A C 1
ATOM 977 O O . PHE A 1 138 ? -11.301 -2.657 10.483 1.00 97.19 138 PHE A O 1
ATOM 984 N N . ASP A 1 139 ? -11.394 -4.519 9.265 1.00 97.56 139 ASP A N 1
ATOM 985 C CA . ASP A 1 139 ? -12.549 -5.121 9.956 1.00 97.56 139 ASP A CA 1
ATOM 986 C C . ASP A 1 139 ? -12.219 -5.910 11.239 1.00 97.56 139 ASP A C 1
ATOM 988 O O . ASP A 1 139 ? -13.122 -6.426 11.903 1.00 97.56 139 ASP A O 1
ATOM 992 N N . ALA A 1 140 ? -10.944 -5.971 11.624 1.00 97.25 140 ALA A N 1
ATOM 993 C CA . ALA A 1 140 ? -10.463 -6.708 12.787 1.00 97.25 140 ALA A CA 1
ATOM 994 C C . ALA A 1 140 ? -9.312 -5.962 13.485 1.00 97.25 140 ALA A C 1
ATOM 996 O O . ALA A 1 140 ? -8.494 -5.343 12.801 1.00 97.25 140 ALA A O 1
ATOM 997 N N . PRO A 1 141 ? -9.211 -6.023 14.825 1.00 97.06 141 PRO A N 1
ATOM 998 C CA . PRO A 1 141 ? -8.089 -5.441 15.550 1.00 97.06 141 PRO A CA 1
ATOM 999 C C . PRO A 1 141 ? -6.850 -6.339 15.462 1.00 97.06 141 PRO A C 1
ATOM 1001 O O . PRO A 1 141 ? -6.961 -7.565 15.381 1.00 97.06 141 PRO A O 1
ATOM 1004 N N . GLY A 1 142 ? -5.675 -5.728 15.559 1.00 95.75 142 GLY A N 1
ATOM 1005 C CA . GLY A 1 142 ? -4.369 -6.372 15.534 1.00 95.75 142 GLY A CA 1
ATOM 1006 C C . GLY A 1 142 ? -3.516 -5.915 14.357 1.00 95.75 142 GLY A C 1
ATOM 1007 O O . GLY A 1 142 ? -3.799 -4.914 13.698 1.00 95.75 142 GLY A O 1
ATOM 1008 N N . CYS A 1 143 ? -2.460 -6.676 14.091 1.00 95.56 143 CYS A N 1
ATOM 1009 C CA . CYS A 1 143 ? -1.474 -6.315 13.087 1.00 95.56 143 CYS A CA 1
ATOM 1010 C C . CYS A 1 143 ? -1.897 -6.797 11.699 1.00 95.56 143 CYS A C 1
ATOM 1012 O O . CYS A 1 143 ? -2.022 -7.999 11.455 1.00 95.56 143 CYS A O 1
ATOM 1014 N N . TRP A 1 144 ? -2.112 -5.847 10.800 1.00 96.75 144 TRP A N 1
ATOM 1015 C CA . TRP A 1 144 ? -2.434 -6.099 9.403 1.00 96.75 144 TRP A CA 1
ATOM 1016 C C . TRP A 1 144 ? -1.185 -5.998 8.540 1.00 96.75 144 TRP A C 1
ATOM 1018 O O . TRP A 1 144 ? -0.317 -5.159 8.788 1.00 96.75 144 TRP A O 1
ATOM 1028 N N . THR A 1 145 ? -1.125 -6.820 7.495 1.00 97.75 145 THR A N 1
ATOM 1029 C CA . THR A 1 145 ? -0.092 -6.732 6.455 1.00 97.75 145 THR A CA 1
ATOM 1030 C C . THR A 1 145 ? -0.749 -6.391 5.128 1.00 97.75 145 THR A C 1
ATOM 1032 O O . THR A 1 145 ? -1.705 -7.042 4.726 1.00 97.75 145 THR A O 1
ATOM 1035 N N . ILE A 1 146 ? -0.243 -5.374 4.440 1.00 98.31 146 ILE A N 1
ATOM 1036 C CA . ILE A 1 146 ? -0.582 -5.093 3.047 1.00 98.31 146 ILE A CA 1
ATOM 1037 C C . ILE A 1 146 ? 0.615 -5.511 2.206 1.00 98.31 146 ILE A C 1
ATOM 1039 O O . ILE A 1 146 ? 1.663 -4.871 2.277 1.00 98.31 146 ILE A O 1
ATOM 1043 N N . GLU A 1 147 ? 0.470 -6.578 1.435 1.00 98.25 147 GLU A N 1
ATOM 1044 C CA . GLU A 1 147 ? 1.485 -7.039 0.491 1.00 98.25 147 GLU A CA 1
ATOM 1045 C C . GLU A 1 147 ? 1.356 -6.271 -0.826 1.00 98.25 147 GLU A C 1
ATOM 1047 O O . GLU A 1 147 ? 0.250 -5.997 -1.298 1.00 98.25 147 GLU A O 1
ATOM 1052 N N . LEU A 1 148 ? 2.500 -5.897 -1.393 1.00 98.75 148 LEU A N 1
ATOM 1053 C CA . LEU A 1 148 ? 2.625 -5.081 -2.593 1.00 98.75 148 LEU A CA 1
ATOM 1054 C C . LEU A 1 148 ? 3.575 -5.788 -3.556 1.00 98.75 148 LEU A C 1
ATOM 1056 O O . LEU A 1 148 ? 4.745 -5.986 -3.227 1.00 98.75 148 LEU A O 1
ATOM 1060 N N . ASP A 1 149 ? 3.089 -6.122 -4.745 1.00 98.50 149 ASP A N 1
ATOM 1061 C CA . ASP A 1 149 ? 3.872 -6.821 -5.764 1.00 98.50 149 ASP A CA 1
ATOM 1062 C C . ASP A 1 149 ? 3.804 -6.065 -7.090 1.00 98.50 149 ASP A C 1
ATOM 1064 O O . ASP A 1 149 ? 2.725 -5.733 -7.589 1.00 98.50 149 ASP A O 1
ATOM 1068 N N . ARG A 1 150 ? 4.969 -5.729 -7.640 1.00 98.50 150 ARG A N 1
ATOM 1069 C CA . ARG A 1 150 ? 5.101 -5.134 -8.968 1.00 98.50 150 ARG A CA 1
ATOM 1070 C C . ARG A 1 150 ? 5.269 -6.281 -9.959 1.00 98.50 150 ARG A C 1
ATOM 1072 O O . ARG A 1 150 ? 6.222 -7.048 -9.855 1.00 98.50 150 ARG A O 1
ATOM 1079 N N . SER A 1 151 ? 4.362 -6.375 -10.930 1.00 97.81 151 SER A N 1
ATOM 1080 C CA . SER A 1 151 ? 4.185 -7.578 -11.756 1.00 97.81 151 SER A CA 1
ATOM 1081 C C . SER A 1 151 ? 5.414 -8.015 -12.561 1.00 97.81 151 SER A C 1
ATOM 1083 O O . SER A 1 151 ? 5.452 -9.146 -13.045 1.00 97.81 151 SER A O 1
ATOM 1085 N N . GLU A 1 152 ? 6.383 -7.122 -12.773 1.00 97.12 152 GLU A N 1
ATOM 1086 C CA . GLU A 1 152 ? 7.633 -7.436 -13.468 1.00 97.12 152 GLU A CA 1
ATOM 1087 C C . GLU A 1 152 ? 8.828 -7.499 -12.511 1.00 97.12 152 GLU A C 1
ATOM 1089 O O . GLU A 1 152 ? 9.626 -8.436 -12.593 1.00 97.12 152 GLU A O 1
ATOM 1094 N N . ALA A 1 153 ? 8.961 -6.528 -11.602 1.00 97.12 153 ALA A N 1
ATOM 1095 C CA . ALA A 1 153 ? 10.033 -6.516 -10.612 1.00 97.12 153 ALA A CA 1
ATOM 1096 C C . ALA A 1 153 ? 9.737 -5.580 -9.440 1.00 97.12 153 ALA A C 1
AT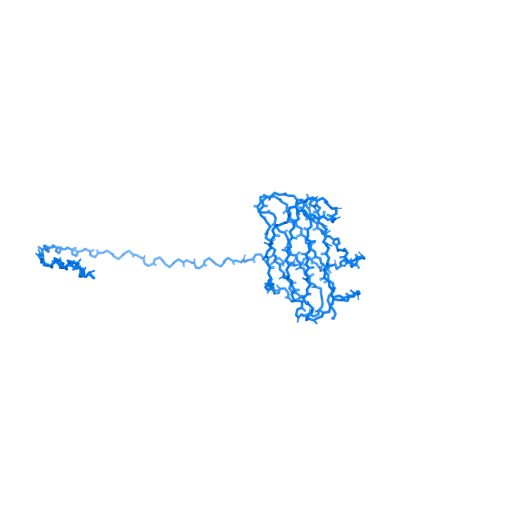OM 1098 O O . ALA A 1 153 ? 9.421 -4.410 -9.651 1.00 97.12 153 ALA A O 1
ATOM 1099 N N . G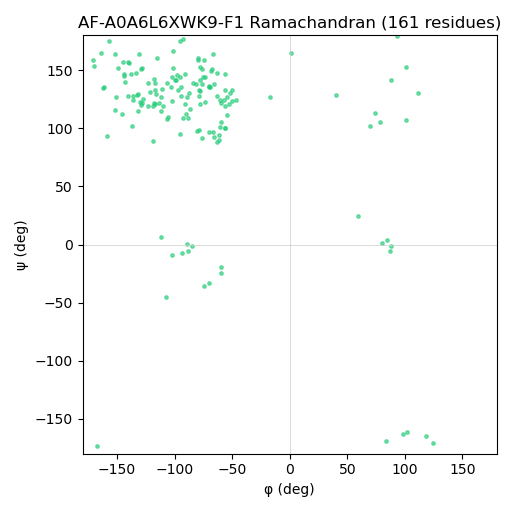LY A 1 154 ? 9.977 -6.064 -8.222 1.00 98.00 154 GLY A N 1
ATOM 1100 C CA . GLY A 1 154 ? 9.902 -5.295 -6.984 1.00 98.00 154 GLY A CA 1
ATOM 1101 C C . GLY A 1 154 ? 8.741 -5.739 -6.104 1.00 98.00 154 GLY A C 1
ATOM 1102 O O . GLY A 1 154 ? 7.605 -5.837 -6.559 1.00 98.00 154 GLY A O 1
ATOM 1103 N N . ALA A 1 155 ? 9.020 -5.980 -4.829 1.00 98.31 155 ALA A N 1
ATOM 1104 C CA . ALA A 1 155 ? 7.995 -6.324 -3.857 1.00 98.31 155 ALA A CA 1
ATOM 1105 C C . ALA A 1 155 ? 8.238 -5.627 -2.521 1.00 98.31 155 ALA A C 1
ATOM 1107 O O . ALA A 1 155 ? 9.357 -5.271 -2.148 1.00 98.31 155 ALA A O 1
ATOM 1108 N N . GLY A 1 156 ? 7.170 -5.457 -1.758 1.00 97.75 156 GLY A N 1
ATOM 1109 C CA . GLY A 1 156 ? 7.266 -4.956 -0.405 1.00 97.75 156 GLY A CA 1
ATOM 1110 C C . GLY A 1 156 ? 5.972 -5.123 0.359 1.00 97.75 156 GLY A C 1
ATOM 1111 O O . GLY A 1 156 ? 5.021 -5.755 -0.093 1.00 97.75 156 GLY A O 1
ATOM 1112 N N . ARG A 1 157 ? 5.947 -4.562 1.558 1.00 97.94 157 ARG A N 1
ATOM 1113 C CA . ARG A 1 157 ? 4.786 -4.627 2.435 1.00 97.94 157 ARG A CA 1
ATOM 1114 C C . ARG A 1 157 ? 4.675 -3.403 3.316 1.00 97.94 157 ARG A C 1
ATOM 1116 O O . ARG A 1 157 ? 5.680 -2.798 3.695 1.00 97.94 157 ARG A O 1
ATOM 1123 N N . LEU A 1 158 ? 3.443 -3.090 3.677 1.00 98.00 158 LEU A N 1
ATOM 1124 C CA . LEU A 1 158 ? 3.107 -2.180 4.762 1.00 98.00 158 LEU A CA 1
ATOM 1125 C C . LEU A 1 158 ? 2.585 -3.021 5.917 1.00 98.00 158 LEU A C 1
ATOM 1127 O O . LEU A 1 158 ? 1.811 -3.950 5.704 1.00 98.00 158 LEU A O 1
ATOM 1131 N N . GLU A 1 159 ? 2.977 -2.687 7.135 1.00 96.56 159 GLU A N 1
ATOM 1132 C CA . GLU A 1 159 ? 2.455 -3.354 8.321 1.00 96.56 159 GLU A CA 1
ATOM 1133 C C . GLU A 1 159 ? 2.026 -2.307 9.332 1.00 96.56 159 GLU A C 1
ATOM 1135 O O . GLU A 1 159 ? 2.781 -1.379 9.632 1.00 96.56 159 GLU A O 1
ATOM 1140 N N . LEU A 1 160 ? 0.805 -2.445 9.837 1.00 94.38 160 LEU A N 1
ATOM 1141 C CA . LEU A 1 160 ? 0.183 -1.458 10.705 1.00 94.38 160 LEU A CA 1
ATOM 1142 C C . LEU A 1 160 ? -0.683 -2.120 11.771 1.00 94.38 160 LEU A C 1
ATOM 1144 O O . LEU A 1 160 ? -1.308 -3.153 11.540 1.00 94.38 160 LEU A O 1
ATOM 1148 N N . GLU A 1 161 ? -0.719 -1.483 12.936 1.00 94.44 161 GLU A N 1
ATOM 1149 C CA . GLU A 1 161 ? -1.574 -1.890 14.045 1.00 94.44 161 GLU A CA 1
ATOM 1150 C C . GLU A 1 161 ? -2.952 -1.232 13.918 1.00 94.44 161 GLU A C 1
ATOM 1152 O O . GLU A 1 161 ? -3.056 -0.009 13.761 1.00 94.44 161 GLU A O 1
ATOM 1157 N N . VAL A 1 162 ? -3.998 -2.049 14.029 1.00 95.75 162 VAL A N 1
ATOM 1158 C CA . VAL A 1 162 ? -5.403 -1.632 14.071 1.00 95.75 162 VAL A CA 1
ATOM 1159 C C . VAL A 1 162 ? -5.960 -1.893 15.468 1.00 95.75 162 VAL A C 1
ATOM 1161 O O . VAL A 1 162 ? -5.762 -2.975 16.018 1.00 95.75 162 VAL A O 1
ATOM 1164 N N . VAL A 1 163 ? -6.672 -0.922 16.043 1.00 94.19 163 VAL A N 1
ATOM 1165 C CA . VAL A 1 163 ? -7.193 -0.975 17.424 1.00 94.19 163 VAL A CA 1
ATOM 1166 C C . VAL A 1 163 ? -8.707 -0.861 17.530 1.00 94.19 163 VAL A C 1
ATOM 1168 O O . VAL A 1 163 ? -9.350 -0.280 16.626 1.00 94.19 163 VAL A O 1
#

Secondary structure (DSSP, 8-state):
---------------------------------------------PPPP-PPPEETTEEE-B-SSS--EEEEEE-SSSSSBPTT-EEEEEEEE-SBSPEEEEEE-TTSPEEPPSEEEEEES--S---SSEEEEEEEE--SSEEEEEEEEESSB-EEEEEEEE-

Sequence (163 aa):
MRLRPVLVTAVVCSVAAVSACTADRDTPAAKLVAPAATSAAPTATSAACVPAPIEGGVLEGRSDDGTSVAALTFRQEAGPVRVGEEVKIVVRITGEGDLAVTAVRPDGAEAPLDWGPEPHSSSTFRQPGDEWGFGVTFDAPGCWTIELDRSEAGAGRLELEVV

Solvent-accessible surface area (backbone atoms only — not comparable to full-atom values): 10178 Å² total; per-residue (Å²): 136,83,86,87,86,85,87,86,82,84,88,87,80,90,80,89,82,90,86,87,83,91,76,92,75,93,71,94,76,73,86,76,76,75,76,81,78,79,74,74,71,78,78,74,73,70,71,80,84,70,56,44,71,70,56,97,44,33,34,61,37,47,44,92,81,75,30,48,41,40,28,43,53,49,64,96,67,87,75,77,47,42,52,69,41,64,36,39,39,37,36,20,36,34,66,38,74,56,71,48,77,47,39,29,42,63,88,67,48,77,48,76,60,77,41,67,75,40,82,49,95,77,78,90,79,88,62,61,51,56,38,34,34,33,29,39,58,40,81,57,63,41,50,32,40,36,41,37,39,28,76,72,36,41,45,34,32,40,34,34,57,26,81

pLDDT: mean 83.72, std 19.78, range [38.69, 98.88]

Mean predicted aligned error: 13.91 Å

Radius of gyration: 28.62 Å; Cα contacts (8 Å, |Δi|>4): 312; chains: 1; bounding box: 63×70×65 Å

=== Feature glossary ===
Each block in this record encodes a different view of the same protein. In brief:

Predicted aligned error. PAE(i, j) answers: if I align the predicted and true structures on residue i, how far off (in Å) do I expect residue j to be? A block-diagonal PAE matrix with low values on the blocks and high values off-diagonal is the signature of a multi-domain protein with confidently predicted domains but uncertain inter-domain orientation.

Contact-map, Ramachandran, and PAE plots. Plot images: a contact map (which residues are close in 3D, as an N×N binary image), a Ramachandran scatter (backbone torsion angles, revealing secondary-structure composition at a glance), and — for AlphaFold structures — a PAE heatmap (pairwise prediction confidence).

Backbone torsions (φ/ψ). φ (phi) and ψ (psi) are the two rotatable backbone dihedrals per residue: φ is the C(i-1)–N–Cα–C torsion, ψ is the N–Cα–C–N(i+1) torsion, both in degrees on (−180°, 180°]. α-helical residues cluster near (−60°, −45°); β-strand residues near (−120°, +130°). A Ramachandran plot is simply a scatter of (φ, ψ) for every residue.

Foldseek 3Di. A 3Di character summarizes, for each residue, the relative orientation of the Cα frame of its nearest spatial neighbor. Because it encodes fold topology rather than chemistry, 3Di alignments detect remote structural similarity that sequence alignment misses.

Radius of gyration, Cα contacts, bounding box. Three whole-structure scalars: the radius of gyration (RMS distance of Cα from centroid, in Å), the count of Cα–Cα contacts (pairs closer than 8 Å and separated by more than four residues in sequence — i.e. tertiary, not local, contacts), and the bounding-box dimensions. Together they distinguish compact globular folds from extended fibres or disordered chains.

Sequence. Sequence gives the chain of amino acids in standard one-letter code (A=alanine, C=cysteine, …, Y=tyrosine), read N→C. It is the only feature that is directly encoded by the gene; all structural features are derived from the folded form of this sequence.

mmCIF coordinates. Atomic coordinates in PDBx/mmCIF format — the same representation the Protein Data Bank distributes. Each line of the _atom_site loop places one backbone atom in Cartesian space (units: ångströms, origin: arbitrary).

Secondary structure (3-state, P-SEA). Three-state secondary structure (P-SEA) collapses the eight DSSP classes into helix (a), strand (b), and coil (c). P-SEA assigns these from Cα geometry alone — distances and angles — without requiring backbone oxygens, so it works on any Cα trace.

InterPro / GO / CATH / organism. Functional annotations link the protein to curated databases. InterPro entries identify conserved domains and families by matching the sequence against member-database signatures (Pfam, PROSITE, CDD, …). Gene Ontology (GO) terms describe molecular function, biological process, and cellular component in a controlled vocabulary. CATH places the structure in a hierarchical fold classification (Class/Architecture/Topology/Homologous-superfamily). The organism is the source species.

B-factor. B-factor (Debye–Waller factor) reflects atomic displacement in the crystal lattice. It is an experimental observable (units Å²), not a prediction; low values mean the atom is pinned down, high values mean it moves or is heterogeneous across the crystal.

Rendered structure images. Structure images are PyMOL renders from six orthogonal camera directions. Cartoon representation draws helices as coils and strands as arrows; sticks shows the backbone as bonds; surface shows the solvent-excluded envelope. Rainbow coloring maps sequence position to hue (blue→red, N→C); chain coloring assigns a distinct color per polypeptide.

Solvent-accessible surface area. Solvent-accessible surface area (SASA) is the area in Å² traced out by the centre of a 1.4 Å probe sphere (a water molecule) rolled over the protein's van der Waals surface (Shrake–Rupley / Lee–Richards construction). Buried residues have near-zero SASA; fully exposed residues can exceed 200 Å². The total SASA scales roughly with the number of surface residues.

Secondary structure (8-state, DSSP). The SS8 string is DSSP's per-residue secondary-structure call. α-helix (H) means an i→i+4 H-bond ladder; β-strand (E) means the residue participates in a β-sheet; 3₁₀ (G) and π (I) are tighter and wider helices; T/S are turns/bends; '-' is loop.

pLDDT. For AlphaFold models, the B-factor field carries pLDDT — the model's own estimate of local accuracy on a 0–100 scale. Regions with pLDDT<50 should be treated as essentially unmodeled; they often correspond to intrinsically disordered segments.

Nearest PDB structures. Nearest PDB neighbors are the top structural matches found by Foldseek when searching this structure against the entire Protein Data Bank. Each hit reports a TM-score (0 to 1; >0.5 almost always implies the same fold) and an E-value. These are *structural* homologs — they may share no detectable sequence similarity.